Protein AF-A0A7X0C4D1-F1 (afdb_monomer_lite)

Secondary structure (DSSP, 8-state):
----PPPS----PPSTTSPPP--EEES---TTEEEEEEEEEEETTEEEEEEEEEE--TTS-TTTTEEEEEEEE-TT-SSGGGGGG---SS----SS-EEEEETTEEEEEEEE-STT-SEEEEEEEEETTEEEEEEEEGGGGGGHHHHHHHEEE-

Foldseek 3Di:
DDDDDDDDDDPPDWPPPWDDFPDKFFQDDDPQQPDWDWDWDDDPSKIKIKIKTFRPPPPDDRLLGMKIKMKMQAQVAAFQVCQQVDPDPPDGLDDPWDWDQALNDTKIKDFDPDPSHTFIKIKHPPHRRIIMIITGHNVCRVVRNVRVVRMDID

Radius of gyration: 15.38 Å; chains: 1; bounding box: 34×44×35 Å

Organism: NCBI:txid1124761

Sequence (154 aa):
MITKRSKANKADSPPRGVTAIKGLRVNHIPKGFTYGQVRVGAHDGIREYGYQWSDNRDDIDRKRRSLWVRVVCWSDAHELAQLRRAPLQFGEFTGDERAAKIGGRQVLVRTGDGALGHGRYLGWVERKEVVITVMAGQPLVPELGKIVKGIRLS

Structure (mmCIF, N/CA/C/O backbone):
data_AF-A0A7X0C4D1-F1
#
_entry.id   AF-A0A7X0C4D1-F1
#
loop_
_atom_site.group_PDB
_atom_site.id
_atom_site.type_symbol
_atom_site.label_atom_id
_atom_site.label_alt_id
_atom_site.label_comp_id
_atom_site.label_asym_id
_atom_site.label_entity_id
_atom_site.label_seq_id
_atom_site.pdbx_PDB_ins_code
_atom_site.Cartn_x
_atom_site.Cartn_y
_atom_site.Cartn_z
_atom_site.occupancy
_atom_site.B_iso_or_equiv
_atom_site.auth_seq_id
_atom_site.auth_comp_id
_atom_site.auth_asym_id
_atom_site.auth_atom_id
_atom_site.pdbx_PDB_model_num
ATOM 1 N N . MET A 1 1 ? 0.906 -30.849 -14.344 1.00 35.91 1 MET A N 1
ATOM 2 C CA . MET A 1 1 ? 0.630 -30.615 -12.908 1.00 35.91 1 MET A CA 1
ATOM 3 C C . MET A 1 1 ? -0.641 -29.778 -12.822 1.00 35.91 1 MET A C 1
ATOM 5 O O . MET A 1 1 ? -0.659 -28.680 -13.358 1.00 35.91 1 MET A O 1
ATOM 9 N N . ILE A 1 2 ? -1.735 -30.333 -12.298 1.00 33.88 2 ILE A N 1
ATOM 10 C CA . ILE A 1 2 ? -3.065 -29.699 -12.316 1.00 33.88 2 ILE A CA 1
ATOM 11 C C . ILE A 1 2 ? -3.132 -28.679 -11.174 1.00 33.88 2 ILE A C 1
ATOM 13 O O . ILE A 1 2 ? -3.113 -29.052 -10.001 1.00 33.88 2 ILE A O 1
ATOM 17 N N . THR A 1 3 ? -3.187 -27.391 -11.504 1.00 38.97 3 THR A N 1
ATOM 18 C CA . THR A 1 3 ? -3.345 -26.297 -10.540 1.00 38.97 3 THR A CA 1
ATOM 19 C C . THR A 1 3 ? -4.739 -26.385 -9.915 1.00 38.97 3 THR A C 1
ATOM 21 O O . THR A 1 3 ? -5.748 -26.113 -10.565 1.00 38.97 3 THR A O 1
ATOM 24 N N . LYS A 1 4 ? -4.818 -26.799 -8.646 1.00 32.03 4 LYS A N 1
ATOM 25 C CA . LYS A 1 4 ? -6.070 -26.790 -7.877 1.00 32.03 4 LYS A CA 1
ATOM 26 C C . LYS A 1 4 ? -6.558 -25.343 -7.729 1.00 32.03 4 LYS A C 1
ATOM 28 O O . LYS A 1 4 ? -5.903 -24.541 -7.068 1.00 32.03 4 LYS A O 1
ATOM 33 N N . ARG A 1 5 ? -7.720 -25.021 -8.313 1.00 38.69 5 ARG A N 1
ATOM 34 C CA . ARG A 1 5 ? -8.517 -23.836 -7.940 1.00 38.69 5 ARG A CA 1
ATOM 35 C C . ARG A 1 5 ? -8.765 -23.869 -6.427 1.00 38.69 5 ARG A C 1
ATOM 37 O O . ARG A 1 5 ? -9.056 -24.942 -5.891 1.00 38.69 5 ARG A O 1
ATOM 44 N N . SER A 1 6 ? -8.632 -22.725 -5.749 1.00 35.78 6 SER A N 1
ATOM 45 C CA . SER A 1 6 ? -8.911 -22.633 -4.313 1.00 35.78 6 SER A CA 1
ATOM 46 C C . SER A 1 6 ? -10.341 -23.113 -4.038 1.00 35.78 6 SER A C 1
ATOM 48 O O . SER A 1 6 ? -11.301 -22.693 -4.685 1.00 35.78 6 SER A O 1
ATOM 50 N N . LYS A 1 7 ? -10.469 -24.085 -3.129 1.00 41.66 7 LYS A N 1
ATOM 51 C CA . LYS A 1 7 ? -11.764 -24.585 -2.656 1.00 41.66 7 LYS A CA 1
ATOM 52 C C . LYS A 1 7 ? -12.468 -23.495 -1.838 1.00 41.66 7 LYS A C 1
ATOM 54 O O . LYS A 1 7 ? -11.828 -22.708 -1.149 1.00 41.66 7 LYS A O 1
ATOM 59 N N . ALA A 1 8 ? -13.790 -23.498 -1.956 1.00 43.09 8 ALA A N 1
ATOM 60 C CA . ALA A 1 8 ? -14.747 -22.491 -1.524 1.00 43.09 8 ALA A CA 1
ATOM 61 C C . ALA A 1 8 ? -14.739 -22.100 -0.027 1.00 43.09 8 ALA A C 1
ATOM 63 O O . ALA A 1 8 ? -14.578 -22.940 0.855 1.00 43.09 8 ALA A O 1
ATOM 64 N N . ASN A 1 9 ? -15.087 -20.825 0.197 1.00 38.12 9 ASN A N 1
ATOM 65 C CA . ASN A 1 9 ? -15.972 -20.309 1.253 1.00 38.12 9 ASN A CA 1
ATOM 66 C C . ASN A 1 9 ? -15.547 -20.374 2.730 1.00 38.12 9 ASN A C 1
ATOM 68 O O . ASN A 1 9 ? -16.369 -20.667 3.596 1.00 38.12 9 ASN A O 1
ATOM 72 N N . LYS A 1 10 ? -14.341 -19.917 3.070 1.00 38.41 10 LYS A N 1
ATOM 73 C CA . LYS A 1 10 ? -14.238 -19.054 4.259 1.00 38.41 10 LYS A CA 1
ATOM 74 C C . LYS A 1 10 ? -14.267 -17.622 3.753 1.00 38.41 10 LYS A C 1
ATOM 76 O O . LYS A 1 10 ? -13.356 -17.209 3.046 1.00 38.41 10 LYS A O 1
ATOM 81 N N . ALA A 1 11 ? -15.347 -16.898 4.041 1.00 43.78 11 ALA A N 1
ATOM 82 C CA . ALA A 1 11 ? -15.336 -15.457 3.856 1.00 43.78 11 ALA A CA 1
ATOM 83 C C . ALA A 1 11 ? -14.217 -14.919 4.752 1.00 43.78 11 ALA A C 1
ATOM 85 O O . ALA A 1 11 ? -14.289 -15.068 5.974 1.00 43.78 11 ALA A O 1
ATOM 86 N N . ASP A 1 12 ? -13.164 -14.363 4.157 1.00 47.53 12 ASP A N 1
ATOM 87 C CA . ASP A 1 12 ? -12.125 -13.676 4.913 1.00 47.53 12 ASP A CA 1
ATOM 88 C C . ASP A 1 12 ? -12.757 -12.432 5.541 1.00 47.53 12 ASP A C 1
ATOM 90 O O . ASP A 1 12 ? -12.894 -11.374 4.932 1.00 47.53 12 ASP A O 1
ATOM 94 N N . SER A 1 13 ? -13.248 -12.591 6.767 1.00 50.09 13 SER A N 1
ATOM 95 C CA . SER A 1 13 ? -13.829 -11.496 7.532 1.00 50.09 13 SER A CA 1
ATOM 96 C C . SER A 1 13 ? -12.704 -10.745 8.234 1.00 50.09 13 SER A C 1
ATOM 98 O O . SER A 1 13 ? -11.854 -11.382 8.850 1.00 50.09 13 SER A O 1
ATOM 100 N N . PRO A 1 14 ? -12.632 -9.415 8.160 1.00 54.12 14 PRO A N 1
ATOM 101 C CA . PRO A 1 14 ? -11.657 -8.663 8.940 1.00 54.12 14 PRO A CA 1
ATOM 102 C C . PRO A 1 14 ? -11.894 -8.852 10.455 1.00 54.12 14 PRO A C 1
ATOM 104 O O . PRO A 1 14 ? -12.927 -9.402 10.857 1.00 54.12 14 PRO A O 1
ATOM 107 N N . PRO A 1 15 ? -10.944 -8.429 11.309 1.00 57.16 15 PRO A N 1
ATOM 108 C CA . PRO A 1 15 ? -11.129 -8.420 12.758 1.00 57.16 15 PRO A CA 1
ATOM 109 C C . PRO A 1 15 ? -12.447 -7.737 13.166 1.00 57.16 15 PRO A C 1
ATOM 111 O O . PRO A 1 15 ? -12.945 -6.856 12.459 1.00 57.16 15 PRO A O 1
ATOM 114 N N . ARG A 1 16 ? -13.026 -8.146 14.307 1.00 53.94 16 ARG A N 1
ATOM 115 C CA . ARG A 1 16 ? -14.293 -7.581 14.809 1.00 53.94 16 ARG A CA 1
ATOM 116 C C . ARG A 1 16 ? -14.188 -6.055 14.904 1.00 53.94 16 ARG A C 1
ATOM 118 O O . ARG A 1 16 ? -13.265 -5.549 15.529 1.00 53.94 16 ARG A O 1
ATOM 125 N N . GLY A 1 17 ? -15.148 -5.357 14.299 1.00 56.31 17 GLY A N 1
ATOM 126 C CA . GLY A 1 17 ? -15.203 -3.893 14.266 1.00 56.31 17 GLY A CA 1
ATOM 127 C C . GLY A 1 17 ? -14.668 -3.258 12.981 1.00 56.31 17 GLY A C 1
ATOM 128 O O . GLY A 1 17 ? -14.952 -2.091 12.767 1.00 56.31 17 GLY A O 1
ATOM 129 N N . VAL A 1 18 ? -13.982 -4.010 12.109 1.00 59.09 18 VAL A N 1
ATOM 130 C CA . VAL A 1 18 ? -13.429 -3.481 10.852 1.00 59.09 18 VAL A CA 1
ATOM 131 C C . VAL A 1 18 ? -14.319 -3.827 9.655 1.00 59.09 18 VAL A C 1
ATOM 133 O O . VAL A 1 18 ? -14.880 -4.920 9.559 1.00 59.09 18 VAL A O 1
ATOM 136 N N . THR A 1 19 ? -14.451 -2.901 8.704 1.00 62.56 19 THR A N 1
ATOM 137 C CA . THR A 1 19 ? -15.283 -3.101 7.504 1.00 62.56 19 THR A CA 1
ATOM 138 C C . THR A 1 19 ? -14.616 -4.042 6.496 1.00 62.56 19 THR A C 1
ATOM 140 O O . THR A 1 19 ? -13.523 -3.762 6.002 1.00 62.56 19 THR A O 1
ATOM 143 N N . ALA A 1 20 ? -15.297 -5.131 6.124 1.00 62.53 20 ALA A N 1
ATOM 144 C CA . ALA A 1 20 ? -14.801 -6.078 5.123 1.00 62.53 20 ALA A CA 1
ATOM 145 C C . ALA A 1 20 ? -14.632 -5.417 3.744 1.00 62.53 20 ALA A C 1
ATOM 147 O O . ALA A 1 20 ? -15.433 -4.573 3.335 1.00 62.53 20 ALA A O 1
ATOM 148 N N . ILE A 1 21 ? -13.594 -5.816 3.009 1.00 70.69 21 ILE A N 1
ATOM 149 C CA . ILE A 1 21 ? -13.414 -5.446 1.599 1.00 70.69 21 ILE A CA 1
ATOM 150 C C . ILE A 1 21 ? -14.024 -6.541 0.720 1.00 70.69 21 ILE A C 1
ATOM 152 O O . ILE A 1 21 ? -13.814 -7.721 0.994 1.00 70.69 21 ILE A O 1
ATOM 156 N N . LYS A 1 22 ? -14.772 -6.188 -0.336 1.00 70.00 22 LYS A N 1
ATOM 157 C CA . LYS A 1 22 ? -15.274 -7.201 -1.285 1.00 70.00 22 LYS A CA 1
ATOM 158 C C . LYS A 1 22 ? -14.203 -7.593 -2.299 1.00 70.00 22 LYS A C 1
ATOM 160 O O . LYS A 1 22 ? -14.244 -8.688 -2.849 1.00 70.00 22 LYS A O 1
ATOM 165 N N . GLY A 1 23 ? -13.239 -6.705 -2.543 1.00 73.38 23 GLY A N 1
ATOM 166 C CA . GLY A 1 23 ? -12.079 -6.982 -3.380 1.00 73.38 23 GLY A CA 1
ATOM 167 C C . GLY A 1 23 ? -11.229 -5.747 -3.666 1.00 73.38 23 GLY A C 1
ATOM 168 O O . GLY A 1 23 ? -11.607 -4.617 -3.350 1.00 73.38 23 GLY A O 1
ATOM 169 N N . LEU A 1 24 ? -10.076 -5.977 -4.292 1.00 83.19 24 LEU A N 1
ATOM 170 C CA . LEU A 1 24 ? -9.186 -4.944 -4.818 1.00 83.19 24 LEU A CA 1
ATOM 171 C C . LEU A 1 24 ? -9.204 -4.996 -6.349 1.00 83.19 24 LEU A C 1
ATOM 173 O O . LEU A 1 24 ? -9.002 -6.055 -6.943 1.00 83.19 24 LEU A O 1
ATOM 177 N N . ARG A 1 25 ? -9.384 -3.844 -6.996 1.00 85.38 25 ARG A N 1
ATOM 178 C CA . ARG A 1 25 ? -9.190 -3.679 -8.439 1.00 85.38 25 ARG A CA 1
ATOM 179 C C . ARG A 1 25 ? -7.976 -2.793 -8.694 1.00 85.38 25 ARG A C 1
ATOM 181 O O . ARG A 1 25 ? -7.893 -1.694 -8.153 1.00 85.38 25 ARG A O 1
ATOM 188 N N . VAL A 1 26 ? -7.069 -3.254 -9.552 1.00 84.00 26 VAL A N 1
ATOM 189 C CA . VAL A 1 26 ? -5.905 -2.487 -10.017 1.00 84.00 26 VAL A CA 1
ATOM 190 C C . VAL A 1 26 ? -6.028 -2.306 -11.526 1.00 84.00 26 VAL A C 1
ATOM 192 O O . VAL A 1 26 ? -5.799 -3.236 -12.289 1.00 84.00 26 VAL A O 1
ATOM 195 N N . ASN A 1 27 ? -6.436 -1.111 -11.956 1.00 86.19 27 ASN A N 1
ATOM 196 C CA . ASN A 1 27 ? -6.712 -0.820 -13.371 1.00 86.19 27 ASN A CA 1
ATOM 197 C C . ASN A 1 27 ? -5.459 -0.493 -14.199 1.00 86.19 27 ASN A C 1
ATOM 199 O O . ASN A 1 27 ? -5.561 -0.312 -15.408 1.00 86.19 27 ASN A O 1
ATOM 203 N N . HIS A 1 28 ? -4.294 -0.367 -13.559 1.00 85.94 28 HIS A N 1
ATOM 204 C CA . HIS A 1 28 ? -3.033 -0.077 -14.235 1.00 85.94 28 HIS A CA 1
ATOM 205 C C . HIS A 1 28 ? -1.937 -0.990 -13.696 1.00 85.94 28 HIS A C 1
ATOM 207 O O . HIS A 1 28 ? -1.445 -0.790 -12.586 1.00 85.94 28 HIS A O 1
ATOM 213 N N . ILE A 1 29 ? -1.572 -1.989 -14.495 1.00 81.81 29 ILE A N 1
ATOM 214 C CA . ILE A 1 29 ? -0.429 -2.869 -14.260 1.00 81.81 29 ILE A CA 1
ATOM 215 C C . ILE A 1 29 ? 0.501 -2.700 -15.469 1.00 81.81 29 ILE A C 1
ATOM 217 O O . ILE A 1 29 ? 0.077 -2.980 -16.594 1.00 81.81 29 ILE A O 1
ATOM 221 N N . PRO A 1 30 ? 1.734 -2.204 -15.277 1.00 77.56 30 PRO A N 1
ATOM 222 C CA . PRO A 1 30 ? 2.665 -1.959 -16.376 1.00 77.56 30 PRO A CA 1
ATOM 223 C C . PRO A 1 30 ? 2.992 -3.223 -17.181 1.00 77.56 30 PRO A C 1
ATOM 225 O O . PRO A 1 30 ? 3.004 -4.341 -16.659 1.00 77.56 30 PRO A O 1
ATOM 228 N N . LYS A 1 31 ? 3.278 -3.051 -18.477 1.00 78.06 31 LYS A N 1
ATOM 229 C CA . LYS A 1 31 ? 3.555 -4.169 -19.391 1.00 78.06 31 LYS A CA 1
ATOM 230 C C . LYS A 1 31 ? 4.735 -5.007 -18.881 1.00 78.06 31 LYS A C 1
ATOM 232 O O . LYS A 1 31 ? 5.796 -4.473 -18.570 1.00 78.06 31 LYS A O 1
ATOM 237 N N . GLY A 1 32 ? 4.549 -6.326 -18.843 1.00 72.75 32 GLY A N 1
ATOM 238 C CA . GLY A 1 32 ? 5.535 -7.289 -18.339 1.00 72.75 32 GLY A CA 1
ATOM 239 C C . GLY A 1 32 ? 5.247 -7.783 -16.921 1.00 72.75 32 GLY A C 1
ATOM 240 O O . GLY A 1 32 ? 5.666 -8.879 -16.585 1.00 72.75 32 GLY A O 1
ATOM 241 N N . PHE A 1 33 ? 4.455 -7.064 -16.119 1.00 76.62 33 PHE A N 1
ATOM 242 C CA . PHE A 1 33 ? 4.079 -7.472 -14.759 1.00 76.62 33 PHE A CA 1
ATOM 243 C C . PHE A 1 33 ? 2.904 -8.463 -14.771 1.00 76.62 33 PHE A C 1
ATOM 245 O O . PHE A 1 33 ? 1.789 -8.142 -14.367 1.00 76.62 33 PHE A O 1
ATOM 252 N N . THR A 1 34 ? 3.132 -9.671 -15.290 1.00 71.56 34 THR A N 1
ATOM 253 C CA . THR A 1 34 ? 2.065 -10.657 -15.549 1.00 71.56 34 THR A CA 1
ATOM 254 C C . THR A 1 34 ? 1.931 -11.726 -14.470 1.00 71.56 34 THR A C 1
ATOM 256 O O . THR A 1 34 ? 0.870 -12.340 -14.351 1.00 71.56 34 THR A O 1
ATOM 259 N N . TYR A 1 35 ? 2.968 -11.952 -13.659 1.00 67.19 35 TYR A N 1
ATOM 260 C CA . TYR A 1 35 ? 2.927 -12.981 -12.623 1.00 67.19 35 TYR A CA 1
ATOM 261 C C . TYR A 1 35 ? 2.268 -12.452 -11.348 1.00 67.19 35 TYR A C 1
ATOM 263 O O . TYR A 1 35 ? 2.896 -11.715 -10.592 1.00 67.19 35 TYR A O 1
ATOM 271 N N . GLY A 1 36 ? 1.005 -12.827 -11.133 1.00 74.31 36 GLY A N 1
ATOM 272 C CA . GLY A 1 36 ? 0.196 -12.425 -9.984 1.00 74.31 36 GLY A CA 1
ATOM 273 C C . GLY A 1 36 ? 0.229 -13.435 -8.829 1.00 74.31 36 GLY A C 1
ATOM 274 O O . GLY A 1 36 ? -0.017 -14.620 -9.047 1.00 74.31 36 GLY A O 1
ATOM 275 N N . GLN A 1 37 ? 0.446 -12.975 -7.595 1.00 77.62 37 GLN A N 1
ATOM 276 C CA . GLN A 1 37 ? 0.201 -13.750 -6.369 1.00 77.62 37 GLN A CA 1
ATOM 277 C C . GLN A 1 37 ? -0.726 -12.991 -5.419 1.00 77.62 37 GLN A C 1
ATOM 279 O O . GLN A 1 37 ? -0.636 -11.769 -5.308 1.00 77.62 37 GLN A O 1
ATOM 284 N N . VAL A 1 38 ? -1.573 -13.730 -4.698 1.00 81.19 38 VAL A N 1
ATOM 285 C CA . VAL A 1 38 ? -2.372 -13.206 -3.583 1.00 81.19 38 VAL A CA 1
ATOM 286 C C . VAL A 1 38 ? -1.923 -13.881 -2.292 1.00 81.19 38 VAL A C 1
ATOM 288 O O . VAL A 1 38 ? -1.771 -15.102 -2.254 1.00 81.19 38 VAL A O 1
ATOM 291 N N . ARG A 1 39 ? -1.702 -13.092 -1.241 1.00 80.75 39 ARG A N 1
ATOM 292 C CA . ARG A 1 39 ? -1.373 -13.566 0.108 1.00 80.75 39 ARG A CA 1
ATOM 293 C C . ARG A 1 39 ? -2.348 -12.960 1.104 1.00 80.75 39 ARG A C 1
ATOM 295 O O . ARG A 1 39 ? -2.646 -11.774 1.015 1.00 80.75 39 ARG A O 1
ATOM 302 N N . VAL A 1 40 ? -2.819 -13.765 2.048 1.00 83.94 40 VAL A N 1
ATOM 303 C CA . VAL A 1 40 ? -3.683 -13.312 3.142 1.00 83.94 40 VAL A CA 1
ATOM 304 C C . VAL A 1 40 ? -2.974 -13.609 4.453 1.00 83.94 40 VAL A C 1
ATOM 306 O O . VAL A 1 40 ? -2.463 -14.714 4.638 1.00 83.94 40 VAL A O 1
ATOM 309 N N . GLY A 1 41 ? -2.919 -12.619 5.336 1.00 81.69 41 GLY A N 1
ATOM 310 C CA . GLY A 1 41 ? -2.263 -12.717 6.634 1.00 81.69 41 GLY A CA 1
ATOM 311 C C . GLY A 1 41 ? -3.078 -12.037 7.726 1.00 81.69 41 GLY A C 1
ATOM 312 O O . GLY A 1 41 ? -3.883 -11.145 7.462 1.00 81.69 41 GLY A O 1
ATOM 313 N N . ALA A 1 42 ? -2.883 -12.474 8.965 1.00 85.00 42 ALA A N 1
ATOM 314 C CA . ALA A 1 42 ? -3.403 -11.799 10.145 1.00 85.00 42 ALA A CA 1
ATOM 315 C C . ALA A 1 42 ? -2.361 -11.884 11.259 1.00 85.00 42 ALA A C 1
ATOM 317 O O . ALA A 1 42 ? -1.836 -12.964 11.523 1.00 85.00 42 ALA A O 1
ATOM 318 N N . HIS A 1 43 ? -2.060 -10.750 11.875 1.00 84.19 43 HIS A N 1
ATOM 319 C CA . HIS A 1 43 ? -1.074 -10.604 12.945 1.00 84.19 43 HIS A CA 1
ATOM 320 C C . HIS A 1 43 ? -1.305 -9.260 13.638 1.00 84.19 43 HIS A C 1
ATOM 322 O O . HIS A 1 43 ? -1.943 -8.396 13.051 1.00 84.19 43 HIS A O 1
ATOM 328 N N . ASP A 1 44 ? -0.844 -9.090 14.878 1.00 84.62 44 ASP A N 1
ATOM 329 C CA . ASP A 1 44 ? -0.809 -7.791 15.580 1.00 84.62 44 ASP A CA 1
ATOM 330 C C . ASP A 1 44 ? -2.119 -6.976 15.520 1.00 84.62 44 ASP A C 1
ATOM 332 O O . ASP A 1 44 ? -2.120 -5.755 15.391 1.00 84.62 44 ASP A O 1
ATOM 336 N N . GLY A 1 45 ? -3.268 -7.662 15.562 1.00 82.19 45 GLY A N 1
ATOM 337 C CA . GLY A 1 45 ? -4.592 -7.033 15.473 1.00 82.19 45 GLY A CA 1
ATOM 338 C C . GLY A 1 45 ? -4.999 -6.544 14.075 1.00 82.19 45 GLY A C 1
ATOM 339 O O . GLY A 1 45 ? -6.093 -6.000 13.922 1.00 82.19 45 GLY A O 1
ATOM 340 N N . ILE A 1 46 ? -4.178 -6.772 13.049 1.00 86.31 46 ILE A N 1
ATOM 341 C CA . ILE A 1 46 ? -4.440 -6.401 11.658 1.00 86.31 46 ILE A CA 1
ATOM 342 C C . ILE A 1 46 ? -4.704 -7.616 10.764 1.00 86.31 46 ILE A C 1
ATOM 344 O O . ILE A 1 46 ? -4.304 -8.750 11.045 1.00 86.31 46 ILE A O 1
ATOM 348 N N . ARG A 1 47 ? -5.403 -7.373 9.650 1.00 87.75 47 ARG A N 1
ATOM 349 C CA . ARG A 1 47 ? -5.554 -8.337 8.551 1.00 87.75 47 ARG A CA 1
ATOM 350 C C . ARG A 1 47 ? -5.058 -7.730 7.251 1.00 87.75 47 ARG A C 1
ATOM 352 O O . ARG A 1 47 ? -5.497 -6.647 6.873 1.00 87.75 47 ARG A O 1
ATOM 359 N N . GLU A 1 48 ? -4.187 -8.449 6.559 1.00 87.06 48 GLU A N 1
ATOM 360 C CA . GLU A 1 48 ? -3.543 -7.994 5.332 1.00 87.06 48 GLU A CA 1
ATOM 361 C C . GLU A 1 48 ? -3.934 -8.866 4.136 1.00 87.06 48 GLU A C 1
ATOM 363 O O . GLU A 1 48 ? -3.928 -10.096 4.208 1.00 87.06 48 GLU A O 1
ATOM 368 N N . TYR A 1 49 ? -4.211 -8.214 3.010 1.00 87.25 49 TYR A N 1
ATOM 369 C CA . TYR A 1 49 ? -4.421 -8.837 1.707 1.00 87.25 49 TYR A CA 1
ATOM 370 C C . TYR A 1 49 ? -3.374 -8.290 0.743 1.00 87.25 49 TYR A C 1
ATOM 372 O O . TYR A 1 49 ? -3.485 -7.151 0.288 1.00 87.25 49 TYR A O 1
ATOM 380 N N . GLY A 1 50 ? -2.341 -9.075 0.460 1.00 87.06 50 GLY A N 1
ATOM 381 C CA . GLY A 1 50 ? -1.259 -8.726 -0.450 1.00 87.06 50 GLY A CA 1
ATOM 382 C C . GLY A 1 50 ? -1.513 -9.225 -1.862 1.00 87.06 50 GLY A C 1
ATOM 383 O O . GLY A 1 50 ? -1.851 -10.385 -2.065 1.00 87.06 50 GLY A O 1
ATOM 384 N N . TYR A 1 51 ? -1.292 -8.350 -2.831 1.00 86.62 51 TYR A N 1
ATOM 385 C CA . TYR A 1 51 ? -1.376 -8.606 -4.258 1.00 86.62 51 TYR A CA 1
ATOM 386 C C . TYR A 1 51 ? -0.031 -8.233 -4.863 1.00 86.62 51 TYR A C 1
ATOM 388 O O . TYR A 1 51 ? 0.394 -7.080 -4.785 1.00 86.62 51 TYR A O 1
ATOM 396 N N . GLN A 1 52 ? 0.659 -9.212 -5.425 1.00 86.31 52 GLN A N 1
ATOM 397 C CA . GLN A 1 52 ? 1.988 -9.029 -5.981 1.00 86.31 52 GLN A CA 1
ATOM 398 C C . GLN A 1 52 ? 1.956 -9.289 -7.478 1.00 86.31 52 GLN A C 1
ATOM 400 O O . GLN A 1 52 ? 1.442 -10.318 -7.903 1.00 86.31 52 GLN A O 1
ATOM 405 N N . TRP A 1 53 ? 2.576 -8.398 -8.244 1.00 87.00 53 TRP A N 1
ATOM 406 C CA . TRP A 1 53 ? 2.922 -8.599 -9.642 1.00 87.00 53 TRP A CA 1
ATOM 407 C C . TRP A 1 53 ? 4.432 -8.509 -9.817 1.00 87.00 53 TRP A C 1
ATOM 409 O O . TRP A 1 53 ? 5.082 -7.642 -9.229 1.00 87.00 53 TRP A O 1
ATOM 419 N N . SER A 1 54 ? 4.999 -9.378 -10.643 1.00 81.06 54 SER A N 1
ATOM 420 C CA . SER A 1 54 ? 6.408 -9.296 -11.030 1.00 81.06 54 SER A CA 1
ATOM 421 C C . SER A 1 54 ? 6.593 -9.468 -12.528 1.00 81.06 54 SER A C 1
ATOM 423 O O . SER A 1 54 ? 5.815 -10.166 -13.183 1.00 81.06 54 SER A O 1
ATOM 425 N N . ASP A 1 55 ? 7.646 -8.841 -13.039 1.00 78.00 55 ASP A N 1
ATOM 426 C CA . ASP A 1 55 ? 8.150 -9.053 -14.393 1.00 78.00 55 ASP A CA 1
ATOM 427 C C . ASP A 1 55 ? 9.033 -10.306 -14.427 1.00 78.00 55 ASP A C 1
ATOM 429 O O . ASP A 1 55 ? 9.919 -10.459 -13.585 1.00 78.00 55 ASP A O 1
ATOM 433 N N . ASN A 1 56 ? 8.750 -11.229 -15.348 1.00 66.00 56 ASN A N 1
ATOM 434 C CA . ASN A 1 56 ? 9.421 -12.528 -15.447 1.00 66.00 56 ASN A CA 1
ATOM 435 C C . ASN A 1 56 ? 10.465 -12.602 -16.569 1.00 66.00 56 ASN A C 1
ATOM 437 O O . ASN A 1 56 ? 10.933 -13.698 -16.862 1.00 66.00 56 ASN A O 1
ATOM 441 N N . ARG A 1 57 ? 10.820 -11.477 -17.200 1.00 65.50 57 ARG A N 1
ATOM 442 C CA . ARG A 1 57 ? 11.944 -11.432 -18.144 1.00 65.50 57 ARG A CA 1
ATOM 443 C C . ARG A 1 57 ? 13.250 -11.774 -17.418 1.00 65.50 57 ARG A C 1
ATOM 445 O O . ARG A 1 57 ? 13.535 -11.219 -16.360 1.00 65.50 57 ARG A O 1
ATOM 452 N N . ASP A 1 58 ? 13.999 -12.724 -17.975 1.00 55.88 58 ASP A N 1
ATOM 453 C CA . ASP A 1 58 ? 15.142 -13.383 -17.322 1.00 55.88 58 ASP A CA 1
ATOM 454 C C . ASP A 1 58 ? 16.400 -12.504 -17.193 1.00 55.88 58 ASP A C 1
ATOM 456 O O . ASP A 1 58 ? 17.361 -12.892 -16.533 1.00 55.88 58 ASP A O 1
ATOM 460 N N . ASP A 1 59 ? 16.406 -11.310 -17.786 1.00 54.78 59 ASP A N 1
ATOM 461 C CA . ASP A 1 59 ? 17.572 -10.430 -17.886 1.00 54.78 59 ASP A CA 1
ATOM 462 C C . ASP A 1 59 ? 17.757 -9.477 -16.690 1.00 54.78 59 ASP A C 1
ATOM 464 O O . ASP A 1 59 ? 18.785 -8.803 -16.593 1.00 54.78 59 ASP A O 1
ATOM 468 N N . ILE A 1 60 ? 16.789 -9.385 -15.767 1.00 52.62 60 ILE A N 1
ATOM 469 C CA . ILE A 1 60 ? 16.799 -8.400 -14.672 1.00 52.62 60 ILE A CA 1
ATOM 470 C C . ILE A 1 60 ? 16.323 -9.019 -13.349 1.00 52.62 60 ILE A C 1
ATOM 472 O O . ILE A 1 60 ? 15.313 -9.714 -13.289 1.00 52.62 60 ILE A O 1
ATOM 476 N N . ASP A 1 61 ? 17.028 -8.702 -12.254 1.00 59.91 61 ASP A N 1
ATOM 477 C CA . ASP A 1 61 ? 16.694 -9.108 -10.881 1.00 59.91 61 ASP A CA 1
ATOM 478 C C . ASP A 1 61 ? 15.203 -8.878 -10.559 1.00 59.91 61 ASP A C 1
ATOM 480 O O . ASP A 1 61 ? 14.721 -7.740 -10.484 1.00 59.91 61 ASP A O 1
ATOM 484 N N . ARG A 1 62 ? 14.478 -9.981 -10.327 1.00 56.91 62 ARG A N 1
ATOM 485 C CA . ARG A 1 62 ? 13.033 -10.014 -10.039 1.00 56.91 62 ARG A CA 1
ATOM 486 C C . ARG A 1 62 ? 12.642 -9.128 -8.856 1.00 56.91 62 ARG A C 1
ATOM 488 O O . ARG A 1 62 ? 11.521 -8.621 -8.823 1.00 56.91 62 ARG A O 1
ATOM 495 N N . LYS A 1 63 ? 13.552 -8.892 -7.901 1.00 57.69 63 LYS A N 1
ATOM 496 C CA . LYS A 1 63 ? 13.301 -7.988 -6.767 1.00 57.69 63 LYS A CA 1
ATOM 497 C C . LYS A 1 63 ? 13.144 -6.539 -7.231 1.00 57.69 63 LYS A C 1
ATOM 499 O O . LYS A 1 63 ? 12.282 -5.826 -6.734 1.00 57.69 63 LYS A O 1
ATOM 504 N N . ARG A 1 64 ? 13.887 -6.127 -8.263 1.00 64.44 64 ARG A N 1
ATOM 505 C CA . ARG A 1 64 ? 13.861 -4.759 -8.810 1.00 64.44 64 ARG A CA 1
ATOM 506 C C . ARG A 1 64 ? 12.613 -4.462 -9.639 1.00 64.44 64 ARG A C 1
ATOM 508 O O . ARG A 1 64 ? 12.299 -3.296 -9.859 1.00 64.44 64 ARG A O 1
ATOM 515 N N . ARG A 1 65 ? 11.88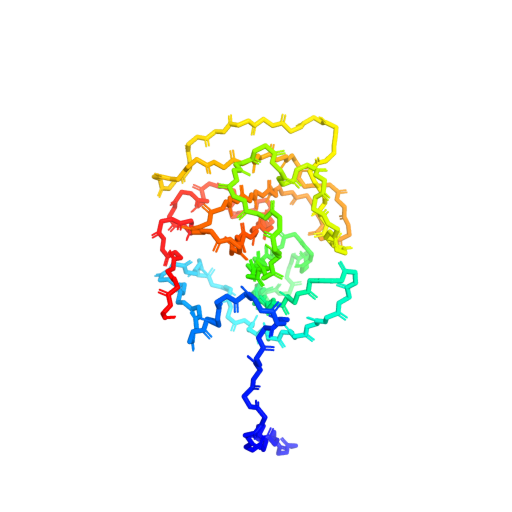6 -5.491 -10.087 1.00 74.31 65 ARG A N 1
ATOM 516 C CA . ARG A 1 65 ? 10.655 -5.378 -10.887 1.00 74.31 65 ARG A CA 1
ATOM 517 C C . ARG A 1 65 ? 9.486 -6.063 -10.201 1.00 74.31 65 ARG A C 1
ATOM 519 O O . ARG A 1 65 ? 8.865 -6.976 -10.741 1.00 74.31 65 ARG A O 1
ATOM 526 N N . SER A 1 66 ? 9.175 -5.582 -9.004 1.00 80.69 66 SER A N 1
ATOM 527 C CA . SER A 1 66 ? 8.009 -6.025 -8.257 1.00 80.69 66 SER A CA 1
ATOM 528 C C . SER A 1 66 ? 7.050 -4.866 -7.972 1.00 80.69 66 SER A C 1
ATOM 530 O O . SER A 1 66 ? 7.461 -3.740 -7.693 1.00 80.69 66 SER A O 1
ATOM 532 N N . LEU A 1 67 ? 5.756 -5.142 -8.105 1.00 87.56 67 LEU A N 1
ATOM 533 C CA . LEU A 1 67 ? 4.662 -4.290 -7.659 1.00 87.56 67 LEU A CA 1
ATOM 534 C C . LEU A 1 67 ? 3.914 -5.054 -6.584 1.00 87.56 67 LEU A C 1
ATOM 536 O O . LEU A 1 67 ? 3.399 -6.135 -6.847 1.00 87.56 67 LEU A O 1
ATOM 540 N N . TRP A 1 68 ? 3.861 -4.510 -5.382 1.00 88.88 68 TRP A N 1
ATOM 541 C CA . TRP A 1 68 ? 3.123 -5.094 -4.277 1.00 88.88 68 TRP A CA 1
ATOM 542 C C . TRP A 1 68 ? 2.089 -4.076 -3.846 1.00 88.88 68 TRP A C 1
ATOM 544 O O . TRP A 1 68 ? 2.443 -2.953 -3.506 1.00 88.88 68 TRP A O 1
ATOM 554 N N . VAL A 1 69 ? 0.824 -4.465 -3.853 1.00 90.88 69 VAL A N 1
ATOM 555 C CA . VAL A 1 69 ? -0.272 -3.684 -3.289 1.00 90.88 69 VAL A CA 1
ATOM 556 C C . VAL A 1 69 ? -0.837 -4.483 -2.132 1.00 90.88 69 VAL A C 1
ATOM 558 O O . VAL A 1 69 ? -1.166 -5.652 -2.301 1.00 90.88 69 VAL A O 1
ATOM 561 N N . ARG A 1 70 ? -0.958 -3.878 -0.956 1.00 90.88 70 ARG A N 1
ATOM 562 C CA . ARG A 1 70 ? -1.591 -4.514 0.199 1.00 90.88 70 ARG A CA 1
ATOM 563 C C . ARG A 1 70 ? -2.765 -3.696 0.666 1.00 90.88 70 ARG A C 1
ATOM 565 O O . ARG A 1 70 ? -2.668 -2.474 0.740 1.00 90.88 70 ARG A O 1
ATOM 572 N N . VAL A 1 71 ? -3.835 -4.388 1.019 1.00 91.19 71 VAL A N 1
ATOM 573 C CA . VAL A 1 71 ? -4.950 -3.813 1.759 1.00 91.19 71 VAL A CA 1
ATOM 574 C C . VAL A 1 71 ? -4.838 -4.284 3.195 1.00 91.19 71 VAL A C 1
ATOM 576 O O . VAL A 1 71 ? -4.815 -5.486 3.444 1.00 91.19 71 VAL A O 1
ATOM 579 N N . VAL A 1 72 ? -4.751 -3.340 4.121 1.00 90.44 72 VAL A N 1
ATOM 580 C CA . VAL A 1 72 ? -4.576 -3.595 5.547 1.00 90.44 72 VAL A CA 1
ATOM 581 C C . VAL A 1 72 ? -5.812 -3.097 6.278 1.00 90.44 72 VAL A C 1
ATOM 583 O O . VAL A 1 72 ? -6.164 -1.922 6.211 1.00 90.44 72 VAL A O 1
ATOM 586 N N . CYS A 1 73 ? -6.488 -4.023 6.944 1.00 90.44 73 CYS A N 1
ATOM 587 C CA . CYS A 1 73 ? -7.625 -3.775 7.816 1.00 90.44 73 CYS A CA 1
ATOM 588 C C . CYS A 1 73 ? -7.090 -3.575 9.236 1.00 90.44 73 CYS A C 1
ATOM 590 O O . CYS A 1 73 ? -6.653 -4.546 9.857 1.00 90.44 73 CYS A O 1
ATOM 592 N N . TRP A 1 74 ? -7.101 -2.334 9.723 1.00 90.62 74 TRP A N 1
ATOM 593 C CA . TRP A 1 74 ? -6.537 -1.951 11.019 1.00 90.62 74 TRP A CA 1
ATOM 594 C C . TRP A 1 74 ? -7.431 -0.924 11.710 1.00 90.62 74 TRP A C 1
ATOM 596 O O . TRP A 1 74 ? -7.693 0.138 11.147 1.00 90.62 74 TRP A O 1
ATOM 606 N N . SER A 1 75 ? -7.879 -1.234 12.930 1.00 89.19 75 SER A N 1
ATOM 607 C CA . SER A 1 75 ? -8.842 -0.423 13.688 1.00 89.19 75 SER A CA 1
ATOM 608 C C . SER A 1 75 ? -8.415 1.032 13.862 1.00 89.19 75 SER A C 1
ATOM 610 O O . SER A 1 75 ? -9.255 1.921 13.816 1.00 89.19 75 SER A O 1
ATOM 612 N N . ASP A 1 76 ? -7.116 1.290 14.012 1.00 89.75 76 ASP A N 1
ATOM 613 C CA . ASP A 1 76 ? -6.628 2.618 14.397 1.00 89.75 76 ASP A CA 1
ATOM 614 C C . ASP A 1 76 ? -6.251 3.480 13.187 1.00 89.75 76 ASP A C 1
ATOM 616 O O . ASP A 1 76 ? -5.625 4.528 13.353 1.00 89.75 76 ASP A O 1
ATOM 620 N N . ALA A 1 77 ? -6.595 3.038 11.971 1.00 91.06 77 ALA A N 1
ATOM 621 C CA . ALA A 1 77 ? -6.349 3.762 10.731 1.00 91.06 77 ALA A CA 1
ATOM 622 C C . ALA A 1 77 ? -7.497 4.726 10.407 1.00 91.06 77 ALA A C 1
ATOM 624 O O . ALA A 1 77 ? -8.494 4.377 9.777 1.00 91.06 77 ALA A O 1
ATOM 625 N N . HIS A 1 78 ? -7.366 5.972 10.819 1.00 92.00 78 HIS A N 1
ATOM 626 C CA . HIS A 1 78 ? -8.320 7.054 10.562 1.00 92.00 78 HIS A CA 1
ATOM 627 C C . HIS A 1 78 ? -7.676 8.202 9.785 1.00 92.00 78 HIS A C 1
ATOM 629 O O . HIS A 1 78 ? -8.322 8.828 8.950 1.00 92.00 78 HIS A O 1
ATOM 635 N N . GLU A 1 79 ? -6.387 8.430 10.011 1.00 94.12 79 GLU A N 1
ATOM 636 C CA . GLU A 1 79 ? -5.627 9.541 9.468 1.00 94.12 79 GLU A CA 1
ATOM 637 C C . GLU A 1 79 ? -4.288 9.079 8.907 1.00 94.12 79 GLU A C 1
ATOM 639 O O . GLU A 1 79 ? -3.691 8.094 9.347 1.00 94.12 79 GLU A O 1
ATOM 644 N N . LEU A 1 80 ? -3.769 9.854 7.956 1.00 93.12 80 LEU A N 1
ATOM 645 C CA . LEU A 1 80 ? -2.501 9.559 7.303 1.00 93.12 80 LEU A CA 1
ATOM 646 C C . LEU A 1 80 ? -1.336 9.440 8.301 1.00 93.12 80 LEU A C 1
ATOM 648 O O . LEU A 1 80 ? -0.467 8.590 8.133 1.00 93.12 80 LEU A O 1
ATOM 652 N N . ALA A 1 81 ?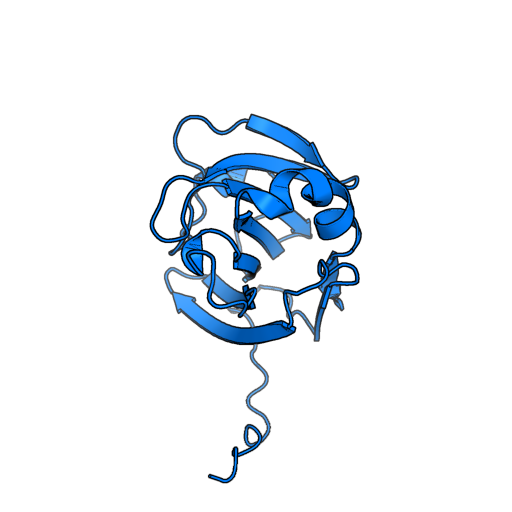 -1.327 10.261 9.355 1.00 91.31 81 ALA A N 1
ATOM 653 C CA . ALA A 1 81 ? -0.263 10.269 10.358 1.00 91.31 81 ALA A CA 1
ATOM 654 C C . ALA A 1 81 ? -0.153 8.948 11.137 1.00 91.31 81 ALA A C 1
ATOM 656 O O . ALA A 1 81 ? 0.938 8.587 11.576 1.00 91.31 81 ALA A O 1
ATOM 657 N N . GLN A 1 82 ? -1.255 8.205 11.272 1.00 92.44 82 GLN A N 1
ATOM 658 C CA . GLN A 1 82 ? -1.289 6.951 12.022 1.00 92.44 82 GLN A CA 1
ATOM 659 C C . GLN A 1 82 ? -0.578 5.814 11.284 1.00 92.44 82 GLN A C 1
ATOM 661 O O . GLN A 1 82 ? -0.178 4.844 11.916 1.00 92.44 82 GLN A O 1
ATOM 666 N N . LEU A 1 83 ? -0.317 5.936 9.980 1.00 90.88 83 LEU A N 1
ATOM 667 C CA . LEU A 1 83 ? 0.458 4.929 9.248 1.00 90.88 83 LEU A CA 1
ATOM 668 C C . LEU A 1 83 ? 1.877 4.739 9.811 1.00 90.88 83 LEU A C 1
ATOM 670 O O . LEU A 1 83 ? 2.440 3.661 9.655 1.00 90.88 83 LEU A O 1
ATOM 674 N N . ARG A 1 84 ? 2.435 5.742 10.504 1.00 90.56 84 ARG A N 1
ATOM 675 C CA . ARG A 1 84 ? 3.761 5.664 11.145 1.00 90.56 84 ARG A CA 1
ATOM 676 C C . ARG A 1 84 ? 3.857 4.648 12.277 1.00 90.56 84 ARG A C 1
ATOM 678 O O . ARG A 1 84 ? 4.933 4.146 12.564 1.00 90.56 84 ARG A O 1
ATOM 685 N N . ARG A 1 85 ? 2.727 4.353 12.919 1.00 89.25 85 ARG A N 1
ATOM 686 C CA . ARG A 1 85 ? 2.626 3.389 14.026 1.00 89.25 85 ARG A CA 1
ATOM 687 C C . ARG A 1 85 ? 1.901 2.105 13.612 1.00 89.25 85 ARG A C 1
ATOM 689 O O . ARG A 1 85 ? 1.529 1.316 14.473 1.00 89.25 85 ARG A O 1
ATOM 696 N N . ALA A 1 86 ? 1.633 1.930 12.315 1.00 86.56 86 ALA A 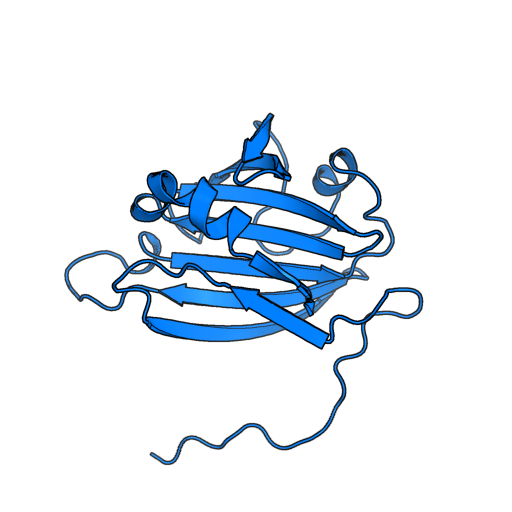N 1
ATOM 697 C CA . ALA A 1 86 ? 0.955 0.745 11.813 1.00 86.56 86 ALA A CA 1
ATOM 698 C C . ALA A 1 86 ? 1.866 -0.483 11.987 1.00 86.56 86 ALA A C 1
ATOM 700 O O . ALA A 1 86 ? 3.018 -0.422 11.551 1.00 86.56 86 ALA A O 1
ATOM 701 N N . PRO A 1 87 ? 1.373 -1.598 12.558 1.00 86.00 87 PRO A N 1
ATOM 702 C CA . PRO A 1 87 ? 2.175 -2.797 12.801 1.00 86.00 87 PRO A CA 1
ATOM 703 C C . PRO A 1 87 ? 2.330 -3.626 11.514 1.00 86.00 87 PRO A C 1
ATOM 705 O O . PRO A 1 87 ? 1.883 -4.764 11.426 1.00 86.00 87 PRO A O 1
ATOM 708 N N . LEU A 1 88 ? 2.899 -3.029 10.466 1.00 82.50 88 LEU A N 1
ATOM 709 C CA . LEU A 1 88 ? 3.052 -3.656 9.153 1.00 82.50 88 LEU A CA 1
ATOM 710 C C . LEU A 1 88 ? 4.271 -4.577 9.149 1.00 82.50 88 LEU A C 1
ATOM 712 O O . LEU A 1 88 ? 5.387 -4.121 9.365 1.00 82.50 88 LEU A O 1
ATOM 716 N N . GLN A 1 89 ? 4.090 -5.848 8.788 1.00 74.31 89 GLN A N 1
ATOM 717 C CA . GLN A 1 89 ? 5.205 -6.808 8.728 1.00 74.31 89 GLN A CA 1
ATOM 718 C C . GLN A 1 89 ? 6.257 -6.465 7.667 1.00 74.31 89 GLN A C 1
ATOM 720 O O . GLN A 1 89 ? 7.403 -6.907 7.735 1.00 74.31 89 GLN A O 1
ATOM 725 N N . PHE A 1 90 ? 5.866 -5.720 6.636 1.00 69.88 90 PHE A N 1
ATOM 726 C CA . PHE A 1 90 ? 6.706 -5.476 5.476 1.00 69.88 90 PHE A CA 1
ATOM 727 C C . PHE A 1 90 ? 6.586 -4.020 5.046 1.00 69.88 90 PHE A C 1
ATOM 729 O O . PHE A 1 90 ? 5.563 -3.626 4.498 1.00 69.88 90 PHE A O 1
ATOM 736 N N . GLY A 1 91 ? 7.650 -3.235 5.179 1.00 72.50 91 GLY A N 1
ATOM 737 C CA . GLY A 1 91 ? 7.620 -1.817 4.823 1.00 72.50 91 GLY A CA 1
ATOM 738 C C . GLY A 1 91 ? 6.841 -1.006 5.857 1.00 72.50 91 GLY A C 1
ATOM 739 O O . GLY A 1 91 ? 5.616 -0.924 5.824 1.00 72.50 91 GLY A O 1
ATOM 740 N N . GLU A 1 92 ? 7.582 -0.382 6.758 1.00 77.94 92 GLU A N 1
ATOM 741 C CA . GLU A 1 92 ? 7.059 0.488 7.810 1.00 77.94 92 GLU A CA 1
ATOM 742 C C . GLU A 1 92 ? 7.185 1.956 7.393 1.00 77.94 92 GLU A C 1
ATOM 744 O O . GLU A 1 92 ? 7.974 2.288 6.510 1.00 77.94 92 GLU A O 1
ATOM 749 N N . PHE A 1 93 ? 6.436 2.863 8.012 1.00 79.81 93 PHE A N 1
ATOM 750 C CA . PHE A 1 93 ? 6.636 4.305 7.825 1.00 79.81 93 PHE A CA 1
ATOM 751 C C . PHE A 1 93 ? 7.409 4.866 9.019 1.00 79.81 93 PHE A C 1
ATOM 753 O O . PHE A 1 93 ? 6.832 5.516 9.884 1.00 79.81 93 PHE A O 1
ATOM 760 N N . THR A 1 94 ? 8.697 4.537 9.076 1.00 72.62 94 THR A N 1
ATOM 761 C CA . THR A 1 94 ? 9.645 4.994 10.094 1.00 72.62 94 THR A CA 1
ATOM 762 C C . THR A 1 94 ? 10.838 5.681 9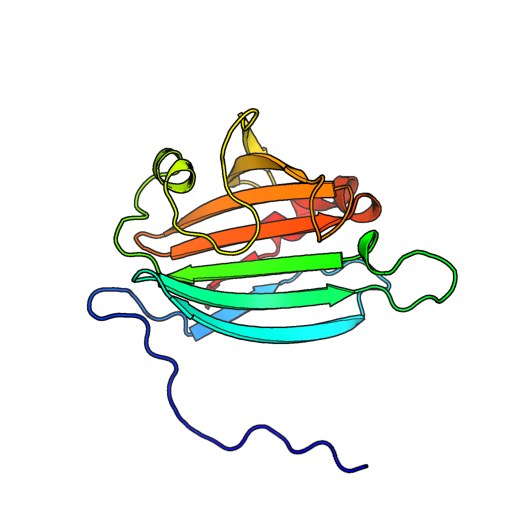.415 1.00 72.62 94 THR A C 1
ATOM 764 O O . THR A 1 94 ? 11.333 5.192 8.393 1.00 72.62 94 THR A O 1
ATOM 767 N N . GLY A 1 95 ? 11.309 6.799 9.980 1.00 74.31 95 GLY A N 1
ATOM 768 C CA . GLY A 1 95 ? 12.473 7.550 9.490 1.00 74.31 95 GLY A CA 1
ATOM 769 C C . GLY A 1 95 ? 12.136 8.689 8.514 1.00 74.31 95 GLY A C 1
ATOM 770 O O . GLY A 1 95 ? 11.384 9.602 8.847 1.00 74.31 95 GLY A O 1
ATOM 771 N N . ASP A 1 96 ? 12.751 8.667 7.323 1.00 76.62 96 ASP A N 1
ATOM 772 C CA . ASP A 1 96 ? 12.688 9.737 6.308 1.00 76.62 96 ASP A CA 1
ATOM 773 C C . ASP A 1 96 ? 11.432 9.653 5.413 1.00 76.62 96 ASP A C 1
ATOM 775 O O . ASP A 1 96 ? 11.504 9.687 4.175 1.00 76.62 96 ASP A O 1
ATOM 779 N N . GLU A 1 97 ? 10.248 9.501 6.008 1.00 86.44 97 GLU A N 1
ATOM 780 C CA . GLU A 1 97 ? 8.999 9.581 5.254 1.00 86.44 97 GLU A CA 1
ATOM 781 C C . GL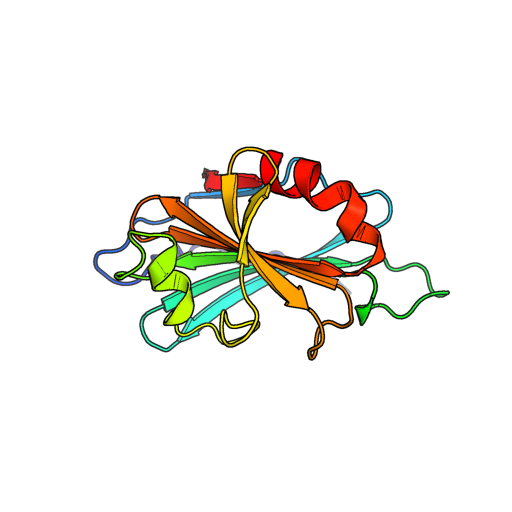U A 1 97 ? 8.522 11.021 5.028 1.00 86.44 97 GLU A C 1
ATOM 783 O O . GLU A 1 97 ? 8.648 11.910 5.868 1.00 86.44 97 GLU A O 1
ATOM 788 N N . ARG A 1 98 ? 7.872 11.245 3.884 1.00 92.00 98 ARG A N 1
ATOM 789 C CA . ARG A 1 98 ? 7.231 12.524 3.561 1.00 92.00 98 ARG A CA 1
ATOM 790 C C . ARG A 1 98 ? 5.801 12.335 3.092 1.00 92.00 98 ARG A C 1
ATOM 792 O O . ARG A 1 98 ? 5.492 11.382 2.375 1.00 92.00 98 ARG A O 1
ATOM 799 N N . ALA A 1 99 ? 4.939 13.280 3.448 1.00 94.25 99 ALA A N 1
ATOM 800 C CA . ALA A 1 99 ? 3.612 13.374 2.859 1.00 94.25 99 ALA A CA 1
ATOM 801 C C . ALA A 1 99 ? 3.712 13.900 1.417 1.00 94.25 99 ALA A C 1
ATOM 803 O O . ALA A 1 99 ? 4.502 14.798 1.121 1.00 94.25 99 ALA A O 1
ATOM 804 N N . ALA A 1 100 ? 2.917 13.341 0.511 1.00 95.56 100 ALA A N 1
ATOM 805 C CA . ALA A 1 100 ? 2.831 13.789 -0.873 1.00 95.56 100 ALA A CA 1
ATOM 806 C C . ALA A 1 100 ? 1.442 13.511 -1.452 1.00 95.56 100 ALA A C 1
ATOM 808 O O . ALA A 1 100 ? 0.694 12.675 -0.947 1.00 95.56 100 ALA A O 1
ATOM 809 N N . LYS A 1 101 ? 1.125 14.165 -2.574 1.00 97.06 101 LYS A N 1
ATOM 810 C CA . LYS A 1 101 ? -0.060 13.846 -3.372 1.00 97.06 101 LYS A CA 1
ATOM 811 C C . LYS A 1 101 ? 0.341 13.031 -4.601 1.00 97.06 101 LYS A C 1
ATOM 813 O O . LYS A 1 101 ? 1.010 13.549 -5.489 1.00 97.06 101 LYS A O 1
ATOM 818 N N . ILE A 1 102 ? -0.078 11.767 -4.675 1.00 95.69 102 ILE A N 1
ATOM 819 C CA . ILE A 1 102 ? 0.238 10.850 -5.786 1.00 95.69 102 ILE A CA 1
ATOM 820 C C . ILE A 1 102 ? -1.051 10.215 -6.300 1.00 95.69 102 ILE A C 1
ATOM 822 O O . ILE A 1 102 ? -1.867 9.725 -5.525 1.00 95.69 102 ILE A O 1
ATOM 826 N N . GLY A 1 103 ? -1.269 10.243 -7.619 1.00 93.69 103 GLY A N 1
ATOM 827 C CA . GLY A 1 103 ? -2.463 9.640 -8.229 1.00 93.69 103 GLY A CA 1
ATOM 828 C C . GLY A 1 103 ? -3.789 10.213 -7.708 1.00 93.69 103 GLY A C 1
ATOM 829 O O . GLY A 1 103 ? -4.802 9.522 -7.734 1.00 93.69 103 GLY A O 1
ATOM 830 N N . GLY A 1 104 ? -3.774 11.453 -7.203 1.00 94.06 104 GLY A N 1
ATOM 831 C CA . GLY A 1 104 ? -4.925 12.115 -6.581 1.00 94.06 104 GLY A CA 1
ATOM 832 C C . GLY A 1 104 ? -5.091 11.864 -5.078 1.00 94.06 104 GLY A C 1
ATOM 833 O O . GLY A 1 104 ? -5.952 12.496 -4.475 1.00 94.06 104 GLY A O 1
ATOM 834 N N . ARG A 1 105 ? -4.261 11.014 -4.464 1.00 95.81 105 ARG A N 1
ATOM 835 C CA . ARG A 1 105 ? -4.356 10.633 -3.048 1.00 95.81 105 ARG A CA 1
ATOM 836 C C . ARG A 1 105 ? -3.283 11.289 -2.193 1.00 95.81 105 ARG A C 1
ATOM 838 O O . ARG A 1 105 ? -2.164 11.471 -2.665 1.00 95.81 105 ARG A O 1
ATOM 845 N N . GLN A 1 106 ? -3.628 11.601 -0.946 1.00 97.12 106 GLN A N 1
ATOM 846 C CA . GLN A 1 106 ? -2.661 11.979 0.085 1.00 97.12 106 GLN A CA 1
ATOM 847 C C . GLN A 1 106 ? -1.999 10.711 0.620 1.00 97.12 106 GLN A C 1
ATOM 849 O O . GLN A 1 106 ? -2.690 9.822 1.108 1.00 97.12 106 GLN A O 1
ATOM 854 N N . VAL A 1 107 ? -0.681 10.615 0.483 1.00 96.44 107 VAL A N 1
ATOM 855 C CA . VAL A 1 107 ? 0.102 9.415 0.794 1.00 96.44 107 VAL A CA 1
ATOM 856 C C . VAL A 1 107 ? 1.295 9.769 1.679 1.00 96.44 107 VAL A C 1
ATOM 858 O O . VAL A 1 107 ? 1.862 10.854 1.548 1.00 96.44 107 VAL A O 1
ATOM 861 N N . LEU A 1 108 ? 1.712 8.842 2.541 1.00 95.50 108 LEU A N 1
ATOM 862 C CA . LEU A 1 108 ? 3.069 8.823 3.077 1.00 95.50 108 LEU A CA 1
ATOM 863 C C . LEU A 1 108 ? 3.949 8.090 2.081 1.00 95.50 108 LEU A C 1
ATOM 865 O O . LEU A 1 108 ? 3.542 7.073 1.523 1.00 95.50 108 LEU A O 1
ATOM 869 N N . VAL A 1 109 ? 5.141 8.620 1.847 1.00 93.62 109 VAL A N 1
ATOM 870 C CA . VAL A 1 109 ? 6.099 8.094 0.882 1.00 93.62 109 VAL A CA 1
ATOM 871 C C . VAL A 1 109 ? 7.449 7.968 1.555 1.00 93.62 109 VAL A C 1
ATOM 873 O O . VAL A 1 109 ? 7.918 8.921 2.169 1.00 93.62 109 VAL A O 1
ATOM 876 N N . ARG A 1 110 ? 8.112 6.835 1.345 1.00 90.12 110 ARG A N 1
ATOM 877 C CA . ARG A 1 110 ? 9.522 6.637 1.678 1.00 90.12 110 ARG A CA 1
ATOM 878 C C . ARG A 1 110 ? 10.264 5.997 0.511 1.00 90.12 110 ARG A C 1
ATOM 880 O O . ARG A 1 110 ? 9.668 5.370 -0.374 1.00 90.12 110 ARG A O 1
ATOM 887 N N . THR A 1 111 ? 11.580 6.152 0.494 1.00 86.06 111 THR A N 1
ATOM 888 C CA . THR A 1 111 ? 12.432 5.342 -0.383 1.00 86.06 111 THR A CA 1
ATOM 889 C C . THR A 1 111 ? 12.324 3.879 0.045 1.00 86.06 111 THR A C 1
ATOM 891 O O . THR A 1 111 ? 12.328 3.567 1.230 1.00 86.06 111 THR A O 1
ATOM 894 N N . GLY A 1 112 ? 12.126 2.981 -0.916 1.00 74.31 112 GLY A N 1
ATOM 895 C CA . GLY A 1 112 ? 12.210 1.551 -0.656 1.00 74.31 112 GLY A CA 1
ATOM 896 C C . GLY A 1 112 ? 13.648 1.101 -0.875 1.00 74.31 112 GLY A C 1
ATOM 897 O O . GLY A 1 112 ? 14.165 1.286 -1.971 1.00 74.31 112 GLY A O 1
ATOM 898 N N . ASP A 1 113 ? 14.281 0.551 0.152 1.00 65.00 113 ASP A N 1
ATOM 899 C CA . ASP A 1 113 ? 15.671 0.073 0.159 1.00 65.00 113 ASP A CA 1
ATOM 900 C C . ASP A 1 113 ? 15.833 -1.281 0.888 1.00 65.00 113 ASP A C 1
ATOM 902 O O . ASP A 1 113 ? 16.945 -1.726 1.153 1.00 65.00 113 ASP A O 1
ATOM 906 N N . GLY A 1 114 ? 14.721 -1.966 1.181 1.00 59.75 114 GLY A N 1
ATOM 907 C CA . GLY A 1 114 ? 14.689 -3.212 1.956 1.00 59.75 114 GLY A CA 1
ATOM 908 C C . GLY A 1 114 ? 14.624 -4.501 1.125 1.00 59.75 114 GLY A C 1
ATOM 909 O O . GLY A 1 114 ? 14.972 -4.540 -0.052 1.00 59.75 114 GLY A O 1
ATOM 910 N N . ALA A 1 115 ? 14.102 -5.577 1.730 1.00 55.53 115 ALA A N 1
ATOM 911 C CA . ALA A 1 115 ? 14.023 -6.935 1.159 1.00 55.53 115 ALA A CA 1
ATOM 912 C C . ALA A 1 115 ? 13.339 -7.042 -0.226 1.00 55.53 115 ALA A C 1
ATOM 914 O O . ALA A 1 115 ? 13.530 -8.030 -0.939 1.00 55.53 115 ALA A O 1
ATOM 915 N N . LEU A 1 116 ? 12.561 -6.024 -0.607 1.00 55.44 116 LEU A N 1
ATOM 916 C CA . LEU A 1 116 ? 11.856 -5.910 -1.888 1.00 55.44 116 LEU A CA 1
ATOM 917 C C . LEU A 1 116 ? 12.620 -5.083 -2.939 1.00 55.44 116 LEU A C 1
ATOM 919 O O . LEU A 1 116 ? 12.086 -4.831 -4.012 1.00 55.44 116 LEU A O 1
ATOM 923 N N . GLY A 1 117 ? 13.864 -4.693 -2.650 1.00 64.44 117 GLY A N 1
ATOM 924 C CA . GLY A 1 117 ? 14.754 -3.960 -3.547 1.00 64.44 117 GLY A CA 1
ATOM 925 C C . GLY A 1 117 ? 14.551 -2.442 -3.545 1.00 64.44 117 GLY A C 1
ATOM 926 O O . GLY A 1 117 ? 13.696 -1.898 -2.844 1.00 64.44 117 GLY A O 1
ATOM 927 N N . HIS A 1 118 ? 15.363 -1.761 -4.359 1.00 75.19 118 HIS A N 1
ATOM 928 C CA . HIS A 1 118 ? 15.287 -0.315 -4.555 1.00 75.19 118 HIS A CA 1
ATOM 929 C C . HIS A 1 118 ? 13.978 0.086 -5.247 1.00 75.19 118 HIS A C 1
ATOM 931 O O . HIS A 1 118 ? 13.583 -0.504 -6.259 1.00 75.19 118 HIS A O 1
ATOM 937 N N . GLY A 1 119 ? 13.308 1.111 -4.727 1.00 85.69 119 GLY A N 1
ATOM 938 C CA . GLY A 1 119 ? 12.037 1.570 -5.273 1.00 85.69 119 GLY A CA 1
ATOM 939 C C . GLY A 1 119 ? 11.373 2.653 -4.440 1.00 85.69 119 GLY A C 1
ATOM 940 O O . GLY A 1 119 ? 12.027 3.472 -3.788 1.00 85.69 119 GLY A O 1
ATOM 941 N N . ARG A 1 120 ? 10.042 2.669 -4.470 1.00 90.50 120 ARG A N 1
ATOM 942 C CA . ARG A 1 120 ? 9.244 3.577 -3.656 1.00 90.50 120 ARG A CA 1
ATOM 943 C C . ARG A 1 120 ? 8.168 2.818 -2.910 1.00 90.50 120 ARG A C 1
ATOM 945 O O . ARG A 1 120 ? 7.398 2.067 -3.507 1.00 90.50 120 ARG A O 1
ATOM 952 N N . TYR A 1 121 ? 8.127 3.067 -1.610 1.00 91.31 121 TYR A N 1
ATOM 953 C CA . TYR A 1 121 ? 7.081 2.580 -0.741 1.00 91.31 121 TYR A CA 1
ATOM 954 C C . TYR A 1 121 ? 6.155 3.734 -0.385 1.00 91.31 121 TYR A C 1
ATOM 956 O O . TYR A 1 121 ? 6.616 4.827 -0.050 1.00 91.31 121 TYR A O 1
ATOM 964 N N . LEU A 1 122 ? 4.853 3.513 -0.505 1.00 93.88 122 LEU A N 1
ATOM 965 C CA . LEU A 1 122 ? 3.850 4.509 -0.173 1.00 93.88 122 LEU A CA 1
ATOM 966 C C . LEU A 1 122 ? 2.629 3.877 0.477 1.00 93.88 122 LEU A C 1
ATOM 968 O O . LEU A 1 122 ? 2.364 2.690 0.300 1.00 93.88 122 LEU A O 1
ATOM 972 N N . GLY A 1 123 ? 1.868 4.673 1.215 1.00 95.00 123 GLY A N 1
ATOM 973 C CA . GLY A 1 123 ? 0.644 4.212 1.851 1.00 95.00 123 GLY A CA 1
ATOM 974 C C . GLY A 1 123 ? -0.307 5.346 2.173 1.00 95.00 123 GLY A C 1
ATOM 975 O O . GLY A 1 123 ? 0.106 6.496 2.315 1.00 95.00 123 GLY A O 1
ATOM 976 N N . TRP A 1 124 ? -1.591 5.021 2.254 1.00 96.12 124 TRP A N 1
ATOM 977 C CA . TRP A 1 124 ? -2.638 5.963 2.631 1.00 96.12 124 TRP A CA 1
ATOM 978 C C . TRP A 1 124 ? -3.816 5.258 3.298 1.00 96.12 124 TRP A C 1
ATOM 980 O O . TRP A 1 124 ? -4.030 4.060 3.109 1.00 96.12 124 TRP A O 1
ATOM 990 N N . VAL A 1 125 ? -4.606 6.026 4.044 1.00 94.88 125 VAL A N 1
ATOM 991 C CA . VAL A 1 125 ? -5.927 5.603 4.520 1.00 94.88 125 VAL A CA 1
ATOM 992 C C . VAL A 1 125 ? -6.914 5.782 3.365 1.00 94.88 125 VAL A C 1
ATOM 994 O O . VAL A 1 125 ? -7.178 6.909 2.953 1.00 94.88 125 VAL A O 1
ATOM 997 N N . GLU A 1 126 ? -7.418 4.688 2.790 1.00 94.19 126 GLU A N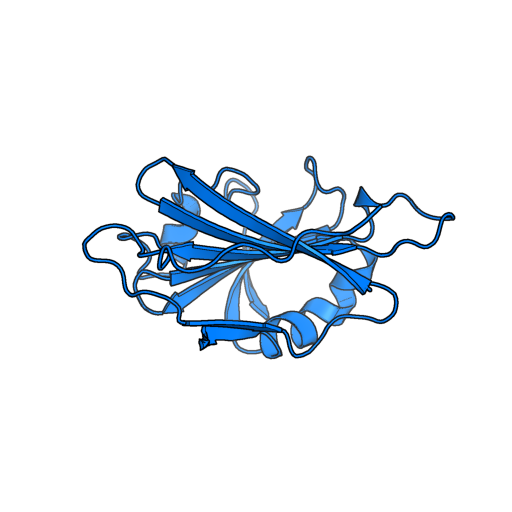 1
ATOM 998 C CA . GLU A 1 126 ? -8.409 4.750 1.697 1.00 94.19 126 GLU A CA 1
ATOM 999 C C . GLU A 1 126 ? -9.796 5.105 2.243 1.00 94.19 126 GLU A C 1
ATOM 1001 O O . GLU A 1 126 ? -10.544 5.862 1.632 1.00 94.19 126 GLU A O 1
ATOM 1006 N N . ARG A 1 127 ? -10.126 4.562 3.415 1.00 91.69 127 ARG A N 1
ATOM 1007 C CA . ARG A 1 127 ? -11.276 4.931 4.248 1.00 91.69 127 ARG A CA 1
ATOM 1008 C C . ARG A 1 127 ? -10.981 4.518 5.686 1.00 91.69 127 ARG A C 1
ATOM 1010 O O . ARG A 1 127 ? -10.001 3.813 5.920 1.00 91.69 127 ARG A O 1
ATOM 1017 N N . LYS A 1 128 ? -11.841 4.913 6.630 1.00 90.00 128 LYS A N 1
ATOM 1018 C CA . LYS A 1 128 ? -11.719 4.508 8.036 1.00 90.00 128 LYS A CA 1
ATOM 1019 C C . LYS A 1 128 ? -11.455 2.995 8.136 1.00 90.00 128 LYS A C 1
ATOM 1021 O O . LYS A 1 128 ? -12.156 2.201 7.513 1.00 90.00 128 LYS A O 1
ATOM 1026 N N . GLU A 1 129 ? -10.410 2.652 8.879 1.00 91.56 129 GLU A N 1
ATOM 1027 C CA . GLU A 1 129 ? -9.906 1.310 9.192 1.00 91.56 129 GLU A CA 1
ATOM 1028 C C . GLU A 1 129 ? -9.301 0.525 8.020 1.00 91.56 129 GLU A C 1
ATOM 1030 O O . GLU A 1 129 ? -8.934 -0.643 8.171 1.00 91.56 129 GLU A O 1
ATOM 1035 N N . VAL A 1 130 ? -9.171 1.148 6.844 1.00 91.69 130 VAL A N 1
ATOM 1036 C CA . VAL A 1 130 ? -8.626 0.503 5.648 1.00 91.69 130 VAL A CA 1
ATOM 1037 C C . VAL A 1 130 ? -7.470 1.315 5.084 1.00 91.69 130 VAL A C 1
ATOM 1039 O O . VAL A 1 130 ? -7.644 2.391 4.507 1.00 91.69 130 VAL A O 1
ATOM 1042 N N . VAL A 1 131 ? -6.277 0.746 5.200 1.00 93.38 131 VAL A N 1
ATOM 1043 C CA . VAL A 1 131 ? -5.037 1.284 4.645 1.00 93.38 131 VAL A CA 1
ATOM 1044 C C . VAL A 1 131 ? -4.703 0.539 3.363 1.00 93.38 131 VAL A C 1
ATOM 1046 O O . VAL A 1 131 ? -4.862 -0.678 3.274 1.00 93.38 131 VAL A O 1
ATOM 1049 N N . ILE A 1 132 ? -4.204 1.260 2.366 1.00 94.00 132 ILE A N 1
ATOM 1050 C CA . ILE A 1 132 ? -3.567 0.650 1.203 1.00 94.00 132 ILE A CA 1
ATOM 1051 C C . ILE A 1 132 ? -2.098 1.028 1.223 1.00 94.00 132 ILE A C 1
ATOM 1053 O O . ILE A 1 132 ? -1.754 2.196 1.398 1.00 94.00 132 ILE A O 1
ATOM 1057 N N . THR A 1 133 ? -1.230 0.040 1.030 1.00 93.62 133 THR A N 1
ATOM 1058 C CA . THR A 1 133 ? 0.205 0.263 0.861 1.00 93.62 133 THR A CA 1
ATOM 1059 C C . THR A 1 133 ? 0.664 -0.279 -0.480 1.00 93.62 133 THR A C 1
ATOM 1061 O O . THR A 1 133 ? 0.152 -1.286 -0.968 1.00 93.62 133 THR A O 1
ATOM 1064 N N . VAL A 1 134 ? 1.607 0.417 -1.106 1.00 92.94 134 VAL A N 1
ATOM 1065 C CA . VAL A 1 134 ? 2.170 0.064 -2.405 1.00 92.94 134 VAL A CA 1
ATOM 1066 C C . VAL A 1 134 ? 3.684 0.097 -2.303 1.00 92.94 134 VAL A C 1
ATOM 1068 O O . VAL A 1 134 ? 4.261 1.136 -1.990 1.00 92.94 134 VAL A O 1
ATOM 1071 N N . MET A 1 135 ? 4.329 -1.025 -2.602 1.00 90.31 135 MET A N 1
ATOM 1072 C CA . MET A 1 135 ? 5.759 -1.080 -2.885 1.00 90.31 135 MET A CA 1
ATOM 1073 C C . MET A 1 135 ? 5.934 -1.257 -4.387 1.00 90.31 135 MET A C 1
ATOM 1075 O O . MET A 1 135 ? 5.480 -2.244 -4.963 1.00 90.31 135 MET A O 1
ATOM 1079 N N . ALA A 1 136 ? 6.576 -0.287 -5.024 1.00 89.81 136 ALA A N 1
ATOM 1080 C CA . ALA A 1 136 ? 6.874 -0.321 -6.443 1.00 89.81 136 ALA A CA 1
ATOM 1081 C C . ALA A 1 136 ? 8.390 -0.308 -6.635 1.00 89.81 136 ALA A C 1
ATOM 1083 O O . ALA A 1 136 ? 9.065 0.631 -6.205 1.00 89.81 136 ALA A O 1
ATOM 1084 N N . GLY A 1 137 ? 8.921 -1.336 -7.294 1.00 86.25 137 GLY A N 1
ATOM 1085 C CA . GLY A 1 137 ? 10.324 -1.384 -7.692 1.00 86.25 137 GLY A CA 1
ATOM 1086 C C . GLY A 1 137 ? 10.701 -0.204 -8.592 1.00 86.25 137 GLY A C 1
ATOM 1087 O O . GLY A 1 137 ? 9.850 0.401 -9.246 1.00 86.25 137 GLY A O 1
ATOM 1088 N N . GLN A 1 138 ? 11.989 0.132 -8.634 1.00 84.25 138 GLN A N 1
ATOM 1089 C CA . GLN A 1 138 ? 12.517 1.331 -9.294 1.00 84.25 138 GLN A CA 1
ATOM 1090 C C . GLN A 1 138 ? 11.985 1.605 -10.721 1.00 84.25 138 GLN A C 1
ATOM 1092 O O . GLN A 1 138 ? 11.619 2.752 -10.985 1.00 84.25 138 GLN A O 1
ATOM 1097 N N . PRO A 1 139 ? 11.837 0.613 -11.626 1.00 82.50 139 PRO A N 1
ATOM 1098 C CA . PRO A 1 139 ? 11.301 0.842 -12.973 1.00 82.50 139 PRO A CA 1
ATOM 1099 C C . PRO A 1 139 ? 9.844 1.316 -13.001 1.00 82.50 139 PRO A C 1
ATOM 1101 O O . PRO A 1 139 ? 9.413 1.903 -13.986 1.00 82.50 139 PRO A O 1
ATOM 1104 N N . LEU A 1 140 ? 9.086 1.079 -11.929 1.00 86.56 140 LEU A N 1
ATOM 1105 C CA . LEU A 1 140 ? 7.687 1.483 -11.814 1.00 86.56 140 LEU A CA 1
ATOM 1106 C C . LEU A 1 140 ? 7.494 2.859 -11.185 1.00 86.56 140 LEU A C 1
ATOM 1108 O O . LEU A 1 140 ? 6.389 3.400 -11.227 1.00 86.56 140 LEU A O 1
ATOM 1112 N N . VAL A 1 141 ? 8.548 3.435 -10.604 1.00 88.75 141 VAL A N 1
ATOM 1113 C CA . VAL A 1 141 ? 8.486 4.740 -9.937 1.00 88.75 141 VAL A CA 1
ATOM 1114 C C . VAL A 1 141 ? 7.905 5.836 -10.846 1.00 88.75 141 VAL A C 1
ATOM 1116 O O . VAL A 1 141 ? 7.030 6.566 -10.372 1.00 88.75 141 VAL A O 1
ATOM 1119 N N . PRO A 1 142 ? 8.272 5.931 -12.143 1.00 90.25 142 PRO A N 1
ATOM 1120 C CA . PRO A 1 142 ? 7.676 6.912 -13.056 1.00 90.25 142 PRO A CA 1
ATOM 1121 C C . PRO A 1 142 ? 6.164 6.733 -13.278 1.00 90.25 142 PRO A C 1
ATOM 1123 O O . PRO A 1 142 ? 5.469 7.683 -13.631 1.00 90.25 142 PRO A O 1
ATOM 1126 N N . GLU A 1 143 ? 5.627 5.531 -13.056 1.00 90.94 143 GLU A N 1
ATOM 1127 C CA . GLU A 1 143 ? 4.219 5.194 -13.293 1.00 90.94 143 GLU A CA 1
ATOM 1128 C C . GLU A 1 143 ? 3.360 5.190 -12.019 1.00 90.94 143 GLU A C 1
ATOM 1130 O O . GLU A 1 143 ? 2.146 4.976 -12.094 1.00 90.94 143 GLU A O 1
ATOM 1135 N N . LEU A 1 144 ? 3.947 5.485 -10.853 1.00 91.12 144 LEU A N 1
ATOM 1136 C CA . LEU A 1 144 ? 3.266 5.451 -9.552 1.00 91.12 144 LEU A CA 1
ATOM 1137 C C . LEU A 1 144 ? 1.950 6.225 -9.532 1.00 91.12 144 LEU A C 1
ATOM 1139 O O . LEU A 1 144 ? 0.965 5.748 -8.977 1.00 91.12 144 LEU A O 1
ATOM 1143 N N . GLY A 1 145 ? 1.902 7.395 -10.172 1.00 94.25 145 GLY A N 1
ATOM 1144 C CA . GLY A 1 145 ? 0.675 8.185 -10.255 1.00 94.25 145 GLY A CA 1
ATOM 1145 C C . GLY A 1 145 ? -0.474 7.433 -10.937 1.00 94.25 145 GLY A C 1
ATOM 1146 O O . GLY A 1 145 ? -1.610 7.502 -10.468 1.00 94.25 145 GLY A O 1
ATOM 1147 N N . LYS A 1 146 ? -0.184 6.680 -12.005 1.00 94.56 146 LYS A N 1
ATOM 1148 C CA . LYS A 1 146 ? -1.174 5.878 -12.740 1.00 94.56 146 LYS A CA 1
ATOM 1149 C C . LYS A 1 146 ? -1.579 4.638 -11.950 1.00 94.56 146 LYS A C 1
ATOM 1151 O O . LYS A 1 146 ? -2.773 4.375 -11.832 1.00 94.56 146 LYS A O 1
ATOM 1156 N N . ILE A 1 147 ? -0.602 3.937 -11.365 1.00 92.56 147 ILE A N 1
ATOM 1157 C CA . ILE A 1 147 ? -0.830 2.764 -10.506 1.00 92.56 147 ILE A CA 1
ATOM 1158 C C . ILE A 1 147 ? -1.763 3.145 -9.357 1.00 92.56 147 ILE A C 1
ATOM 1160 O O . ILE A 1 147 ? -2.840 2.569 -9.224 1.00 92.56 147 ILE A O 1
ATOM 1164 N N . VAL A 1 148 ? -1.394 4.171 -8.578 1.00 94.88 148 VAL A N 1
ATOM 1165 C CA . VAL A 1 148 ? -2.184 4.637 -7.434 1.00 94.88 148 VAL A CA 1
ATOM 1166 C C . VAL A 1 148 ? -3.581 5.031 -7.892 1.00 94.88 148 VAL A C 1
ATOM 1168 O O . VAL A 1 148 ? -4.554 4.479 -7.390 1.00 94.88 148 VAL A O 1
ATOM 1171 N N . LYS A 1 149 ? -3.716 5.902 -8.900 1.00 94.00 149 LYS A N 1
ATOM 1172 C CA . LYS A 1 149 ? -5.028 6.322 -9.429 1.00 94.00 149 LYS A CA 1
ATOM 1173 C C . LYS A 1 149 ? -5.899 5.138 -9.884 1.00 94.00 149 LYS A C 1
ATOM 1175 O O . LYS A 1 149 ? -7.123 5.201 -9.783 1.00 94.00 149 LYS A O 1
ATOM 1180 N N . GLY A 1 150 ? -5.279 4.070 -10.385 1.00 91.81 150 GLY A N 1
ATOM 1181 C CA . GLY A 1 150 ? -5.945 2.861 -10.862 1.00 91.81 150 GLY A CA 1
ATOM 1182 C C . GLY A 1 150 ? -6.420 1.903 -9.768 1.00 91.81 150 GLY A C 1
ATOM 1183 O O . GLY A 1 150 ? -7.235 1.032 -10.073 1.00 91.81 150 GLY A O 1
ATOM 1184 N N . ILE A 1 151 ? -5.949 2.050 -8.527 1.00 91.69 151 ILE A N 1
ATOM 1185 C CA . ILE A 1 151 ? -6.362 1.214 -7.395 1.00 91.69 151 ILE A CA 1
ATOM 1186 C C . ILE A 1 151 ? -7.752 1.635 -6.912 1.00 91.69 151 ILE A C 1
ATOM 1188 O O . ILE A 1 151 ? -8.001 2.821 -6.688 1.00 91.69 151 ILE A O 1
ATOM 1192 N N . ARG A 1 152 ? -8.658 0.667 -6.745 1.00 89.44 152 ARG A N 1
ATOM 1193 C CA . ARG A 1 152 ? -10.001 0.856 -6.179 1.00 89.44 152 ARG A CA 1
ATOM 1194 C C . ARG A 1 152 ? -10.390 -0.326 -5.297 1.00 89.44 152 ARG A C 1
ATOM 1196 O O . ARG A 1 152 ? -10.153 -1.474 -5.672 1.00 89.44 152 ARG A O 1
ATOM 1203 N N . LEU A 1 153 ? -11.030 -0.049 -4.164 1.00 85.69 153 LEU A N 1
ATOM 1204 C CA . LEU A 1 153 ? -11.707 -1.073 -3.366 1.00 85.69 153 LEU A CA 1
ATOM 1205 C C . LEU A 1 153 ? -13.122 -1.309 -3.901 1.00 85.69 153 LEU A C 1
ATOM 1207 O O . LEU A 1 153 ? -13.773 -0.372 -4.362 1.00 85.69 153 LEU A O 1
ATOM 1211 N N . SER A 1 154 ? -13.566 -2.565 -3.859 1.00 73.50 154 SER A N 1
ATOM 1212 C CA . SER A 1 154 ? -14.927 -3.001 -4.216 1.00 73.50 154 SER A CA 1
ATOM 1213 C C . SER A 1 154 ? -15.755 -3.315 -2.975 1.00 73.50 154 SER A C 1
ATOM 1215 O O . SER A 1 154 ? -15.155 -3.730 -1.950 1.00 73.50 154 SER A O 1
#

pLDDT: mean 78.84, std 16.57, range [32.03, 97.12]